Protein AF-A0A5E4JE03-F1 (afdb_monomer)

Mean predicted aligned error: 14.42 Å

Nearest PDB structures (foldseek):
  6mg6-assembly2_D  TM=4.387E-01  e=4.838E+00  Helicobacter pylori G27
  6mg6-assembly2_C  TM=4.096E-01  e=3.735E+00  Helicobacter pylori G27
  6nnw-assembly1_B  TM=4.596E-01  e=3.501E+00  Streptomyces longisporoflavus
  2yh9-assembly1_C-2  TM=3.754E-01  e=3.282E+00  Escherichia coli K-12
  5h8j-assembly2_I  TM=3.292E-01  e=3.985E+00  Medicago truncatula

Sequence (119 aa):
MKIKIPKRIKVDKDKIRTALYIMLFAAISIGALYGILYLIQFLRYKTIYETRNAQCVEFTTYLNEEVLPQSTANVTDCSCHFENVNVGIADPMCLCSCKLYDQNGTLIDDDWNPMFSVR

Structure (mmCIF, N/CA/C/O backbone):
data_AF-A0A5E4JE03-F1
#
_entry.id   AF-A0A5E4JE03-F1
#
loop_
_atom_site.group_PDB
_atom_site.id
_atom_site.type_symbol
_atom_site.label_atom_id
_atom_site.label_alt_id
_atom_site.label_comp_id
_atom_site.label_asym_id
_atom_site.label_entity_id
_atom_site.label_seq_id
_atom_site.pdbx_PDB_ins_code
_atom_site.Cartn_x
_atom_site.Cartn_y
_atom_site.Cartn_z
_atom_site.occupancy
_atom_site.B_iso_or_equiv
_atom_site.auth_seq_id
_atom_site.auth_comp_id
_atom_site.auth_asym_id
_atom_site.auth_atom_id
_atom_site.pdbx_PDB_model_num
ATOM 1 N N . MET A 1 1 ? 23.095 1.619 -74.851 1.00 46.28 1 MET A N 1
ATOM 2 C CA . MET A 1 1 ? 23.514 2.543 -73.771 1.00 46.28 1 MET A CA 1
ATOM 3 C C . MET A 1 1 ? 23.577 1.738 -72.470 1.00 46.28 1 MET A C 1
ATOM 5 O O . MET A 1 1 ? 22.564 1.163 -72.103 1.00 46.28 1 MET A O 1
ATOM 9 N N . LYS A 1 2 ? 24.751 1.551 -71.843 1.00 46.97 2 LYS A N 1
ATOM 10 C CA . LYS A 1 2 ? 24.887 0.717 -70.626 1.00 46.97 2 LYS A CA 1
ATOM 11 C C . LYS A 1 2 ? 24.642 1.576 -69.381 1.00 46.97 2 LYS A C 1
ATOM 13 O O . LYS A 1 2 ? 25.401 2.510 -69.133 1.00 46.97 2 LYS A O 1
ATOM 18 N N . ILE A 1 3 ? 23.601 1.257 -68.614 1.00 56.22 3 ILE A N 1
ATOM 19 C CA . ILE A 1 3 ? 23.285 1.912 -67.338 1.00 56.22 3 ILE A CA 1
ATOM 20 C C . ILE A 1 3 ? 24.367 1.517 -66.322 1.00 56.22 3 ILE A C 1
ATOM 22 O O . ILE A 1 3 ? 24.513 0.344 -65.980 1.00 56.22 3 ILE A O 1
ATOM 26 N N . LYS A 1 4 ? 25.169 2.489 -65.868 1.00 53.19 4 LYS A N 1
ATOM 27 C CA . LYS A 1 4 ? 26.141 2.295 -64.782 1.00 53.19 4 LYS A CA 1
ATOM 28 C C . LYS A 1 4 ? 25.388 2.299 -63.453 1.00 53.19 4 LYS A C 1
ATOM 30 O O . LYS A 1 4 ? 25.011 3.357 -62.963 1.00 53.19 4 LYS A O 1
ATOM 35 N N . ILE A 1 5 ? 25.190 1.121 -62.870 1.00 63.12 5 ILE A N 1
ATOM 36 C CA . ILE A 1 5 ? 24.683 0.984 -61.500 1.00 63.12 5 ILE A CA 1
ATOM 37 C C . ILE A 1 5 ? 25.781 1.493 -60.545 1.00 63.12 5 ILE A C 1
ATOM 39 O O . ILE A 1 5 ? 26.923 1.026 -60.649 1.00 63.12 5 ILE A O 1
ATOM 43 N N . PRO A 1 6 ? 25.502 2.460 -59.650 1.00 60.53 6 PRO A N 1
ATOM 44 C CA . PRO A 1 6 ? 26.518 3.000 -58.758 1.00 60.53 6 PRO A CA 1
ATOM 45 C C . PRO A 1 6 ? 27.052 1.918 -57.809 1.00 60.53 6 PRO A C 1
ATOM 47 O O . PRO A 1 6 ? 26.309 1.144 -57.204 1.00 60.53 6 PRO A O 1
ATOM 50 N N . LYS A 1 7 ? 28.384 1.857 -57.705 1.00 61.06 7 LYS A N 1
ATOM 51 C CA . LYS A 1 7 ? 29.113 0.930 -56.834 1.00 61.06 7 LYS A CA 1
ATOM 52 C C . LYS A 1 7 ? 28.822 1.247 -55.365 1.00 61.06 7 LYS A C 1
ATOM 54 O O . LYS A 1 7 ? 29.058 2.367 -54.933 1.00 61.06 7 LYS A O 1
ATOM 59 N N . ARG A 1 8 ? 28.365 0.209 -54.649 1.00 63.03 8 ARG A N 1
ATOM 60 C CA . ARG A 1 8 ? 28.317 -0.009 -53.187 1.00 63.03 8 ARG A CA 1
ATOM 61 C C . ARG A 1 8 ? 28.451 1.255 -52.327 1.00 63.03 8 ARG A C 1
ATOM 63 O O . ARG A 1 8 ? 29.543 1.800 -52.186 1.00 63.03 8 ARG A O 1
ATOM 70 N N . ILE A 1 9 ? 27.355 1.617 -51.658 1.00 62.06 9 ILE A N 1
ATOM 71 C CA . ILE A 1 9 ? 27.337 2.564 -50.536 1.00 62.06 9 ILE A CA 1
ATOM 72 C C . ILE A 1 9 ? 28.454 2.163 -49.558 1.00 62.06 9 ILE A C 1
ATOM 74 O O . ILE A 1 9 ? 28.436 1.059 -49.007 1.00 62.06 9 ILE A O 1
ATOM 78 N N . LYS A 1 10 ? 29.466 3.025 -49.385 1.00 61.91 10 LYS A N 1
ATOM 79 C CA . LYS A 1 10 ? 30.513 2.837 -48.373 1.00 61.91 10 LYS A CA 1
ATOM 80 C C . LYS A 1 10 ? 29.878 3.088 -47.014 1.00 61.91 10 LYS A C 1
ATOM 82 O O . LYS A 1 10 ? 29.733 4.224 -46.579 1.00 61.91 10 LYS A O 1
ATOM 87 N N . VAL A 1 11 ? 29.457 2.005 -46.381 1.00 64.94 11 VAL A N 1
ATOM 88 C CA . VAL A 1 11 ? 28.964 2.036 -45.014 1.00 64.94 11 VAL A CA 1
ATOM 89 C C . VAL A 1 11 ? 30.159 2.205 -44.080 1.00 64.94 11 VAL A C 1
ATOM 91 O O . VAL A 1 11 ? 31.019 1.326 -43.998 1.00 64.94 11 VAL A O 1
ATOM 94 N N . ASP A 1 12 ? 30.214 3.350 -43.407 1.00 78.69 12 ASP A N 1
ATOM 95 C CA . ASP A 1 12 ? 31.206 3.648 -42.379 1.00 78.69 12 ASP A CA 1
ATOM 96 C C . ASP A 1 12 ? 30.839 2.882 -41.099 1.00 78.69 12 ASP A C 1
ATOM 98 O O . ASP A 1 12 ? 29.951 3.269 -40.332 1.00 78.69 12 ASP A O 1
ATOM 102 N N . LYS A 1 13 ? 31.471 1.717 -40.929 1.00 76.88 13 LYS A N 1
ATOM 103 C CA . LYS A 1 13 ? 31.171 0.774 -39.845 1.00 76.88 13 LYS A CA 1
ATOM 104 C C . LYS A 1 13 ? 31.441 1.371 -38.463 1.00 76.88 13 LYS A C 1
ATOM 106 O O . LYS A 1 13 ? 30.751 0.995 -37.518 1.00 76.88 13 LYS A O 1
ATOM 111 N N . ASP A 1 14 ? 32.378 2.311 -38.356 1.00 83.38 14 ASP A N 1
ATOM 112 C CA . ASP A 1 14 ? 32.736 2.938 -37.084 1.00 83.38 14 ASP A CA 1
ATOM 113 C C . ASP A 1 14 ? 31.654 3.921 -36.638 1.00 83.38 14 ASP A C 1
ATOM 115 O O . ASP A 1 14 ? 31.243 3.905 -35.478 1.00 83.38 14 ASP A O 1
ATOM 119 N N . LYS A 1 15 ? 31.078 4.690 -37.571 1.00 81.81 15 LYS A N 1
ATOM 120 C CA . LYS A 1 15 ? 29.928 5.562 -37.274 1.00 81.81 15 LYS A CA 1
ATOM 121 C C . LYS A 1 15 ? 28.692 4.775 -36.852 1.00 81.81 15 LYS A C 1
ATOM 123 O O . LYS A 1 15 ? 28.013 5.176 -35.910 1.00 81.81 15 LYS A O 1
ATOM 128 N N . ILE A 1 16 ? 28.415 3.646 -37.509 1.00 85.00 16 ILE A N 1
ATOM 129 C CA . ILE A 1 16 ? 27.296 2.772 -37.124 1.00 85.00 16 ILE A CA 1
ATOM 130 C C . ILE A 1 16 ? 27.527 2.175 -35.738 1.00 85.00 16 ILE A C 1
ATOM 132 O O . ILE A 1 16 ? 26.613 2.165 -34.918 1.00 85.00 16 ILE A O 1
ATOM 136 N N . ARG A 1 17 ? 28.745 1.708 -35.451 1.00 88.19 17 ARG A N 1
ATOM 137 C CA . ARG A 1 17 ? 29.093 1.156 -34.141 1.00 88.19 17 ARG A CA 1
ATOM 138 C C . ARG A 1 17 ? 28.930 2.202 -33.032 1.00 88.19 17 ARG A C 1
ATOM 140 O O . ARG A 1 17 ? 28.303 1.906 -32.021 1.00 88.19 17 ARG A O 1
ATOM 147 N N . THR A 1 18 ? 29.412 3.427 -33.236 1.00 89.75 18 THR A N 1
ATOM 148 C CA . THR A 1 18 ? 29.222 4.529 -32.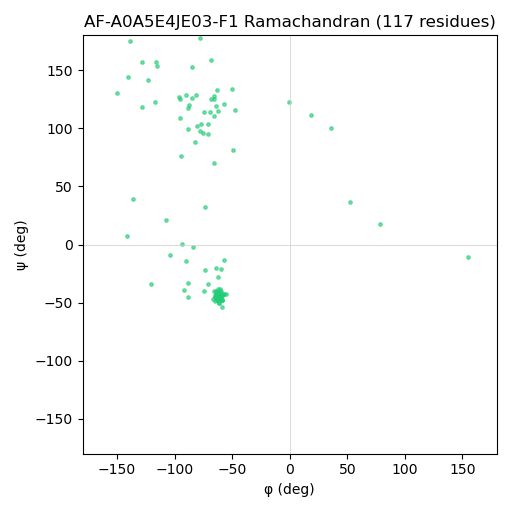279 1.00 89.75 18 THR A CA 1
ATOM 149 C C . THR A 1 18 ? 27.744 4.873 -32.090 1.00 89.75 18 THR A C 1
ATOM 151 O O . THR A 1 18 ? 27.295 5.017 -30.956 1.00 89.75 18 THR A O 1
ATOM 154 N N . ALA A 1 19 ? 26.958 4.933 -33.171 1.00 88.00 19 ALA A N 1
ATOM 155 C CA . ALA A 1 19 ? 25.516 5.166 -33.083 1.00 88.00 19 ALA A CA 1
ATOM 156 C C . ALA A 1 19 ? 24.797 4.063 -32.285 1.00 88.00 19 ALA A C 1
ATOM 158 O O . ALA A 1 19 ? 23.941 4.364 -31.455 1.00 88.00 19 ALA A O 1
ATOM 159 N N . LEU A 1 20 ? 25.176 2.796 -32.481 1.00 90.62 20 LEU A N 1
ATOM 160 C CA . LEU A 1 20 ? 24.643 1.667 -31.713 1.00 90.62 20 LEU A CA 1
ATOM 161 C C . LEU A 1 20 ? 24.982 1.771 -30.222 1.00 90.62 20 LEU A C 1
ATOM 163 O O . LEU A 1 20 ? 24.106 1.537 -29.394 1.00 90.62 20 LEU A O 1
ATOM 167 N N . TYR A 1 21 ? 26.208 2.168 -29.866 1.00 93.19 21 TYR A N 1
ATOM 168 C CA . TYR A 1 21 ? 26.578 2.371 -28.462 1.00 93.19 21 TYR A CA 1
ATOM 169 C C . TYR A 1 21 ? 25.791 3.505 -27.803 1.00 93.19 21 TYR A C 1
ATOM 171 O O . TYR A 1 21 ? 25.348 3.351 -26.666 1.00 93.19 21 TYR A O 1
ATOM 179 N N . ILE A 1 22 ? 25.562 4.612 -28.515 1.00 93.25 22 ILE A N 1
ATOM 180 C CA . ILE A 1 22 ? 24.757 5.732 -28.006 1.00 93.25 22 ILE A CA 1
ATOM 181 C C . ILE A 1 22 ? 23.306 5.292 -27.783 1.00 93.25 22 ILE A C 1
ATOM 183 O O . ILE A 1 22 ? 22.738 5.568 -26.727 1.00 93.25 22 ILE A O 1
ATOM 187 N N . MET A 1 23 ? 22.714 4.568 -28.739 1.00 91.50 23 MET A N 1
ATOM 188 C CA . MET A 1 23 ? 21.350 4.045 -28.599 1.00 91.50 23 MET A CA 1
ATOM 189 C C . MET A 1 23 ? 21.231 3.055 -27.437 1.00 91.50 23 MET A C 1
ATOM 191 O O . MET A 1 23 ? 20.268 3.120 -26.675 1.00 91.50 23 MET A O 1
ATOM 195 N N . LEU A 1 24 ? 22.220 2.173 -27.264 1.00 93.12 24 LEU A N 1
ATOM 196 C CA . LEU A 1 24 ? 22.248 1.220 -26.156 1.00 93.12 24 LEU A CA 1
ATOM 197 C C . LEU A 1 24 ? 22.347 1.933 -24.803 1.00 93.12 24 LEU A C 1
ATOM 199 O O . LEU A 1 24 ? 21.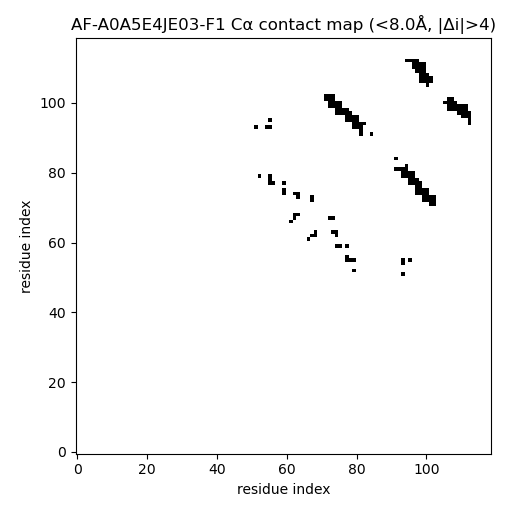593 1.613 -23.888 1.00 93.12 24 LEU A O 1
ATOM 203 N N . PHE A 1 25 ? 23.238 2.919 -24.686 1.00 94.56 25 PHE A N 1
ATOM 204 C CA . PHE A 1 25 ? 23.371 3.721 -23.474 1.00 94.56 25 PHE A CA 1
ATOM 205 C C . PHE A 1 25 ? 22.058 4.435 -23.136 1.00 94.56 25 PHE A C 1
ATOM 207 O O . PHE A 1 25 ? 21.572 4.314 -22.015 1.00 94.56 25 PHE A O 1
ATOM 214 N N . ALA A 1 26 ? 21.435 5.094 -24.119 1.00 93.19 26 ALA A N 1
ATOM 215 C CA . ALA A 1 26 ? 20.158 5.775 -23.928 1.00 93.19 26 ALA A CA 1
ATOM 216 C C . ALA A 1 26 ? 19.053 4.813 -23.462 1.00 93.19 26 ALA A C 1
ATOM 218 O O . ALA A 1 26 ? 18.328 5.127 -22.519 1.00 93.19 26 ALA A O 1
ATOM 219 N N . ALA A 1 27 ? 18.950 3.623 -24.063 1.00 91.94 27 ALA A N 1
ATOM 220 C CA . ALA A 1 27 ? 17.969 2.617 -23.662 1.00 91.94 27 ALA A CA 1
ATOM 221 C C . ALA A 1 27 ? 18.174 2.148 -22.211 1.00 91.94 27 ALA A C 1
ATOM 223 O O . ALA A 1 27 ? 17.206 2.050 -21.456 1.00 91.94 27 ALA A O 1
ATOM 224 N N . ILE A 1 28 ? 19.426 1.919 -21.796 1.00 93.81 28 ILE A N 1
ATOM 225 C CA . ILE A 1 28 ? 19.761 1.542 -20.414 1.00 93.81 28 ILE A CA 1
ATOM 226 C C . ILE A 1 28 ? 19.422 2.680 -19.446 1.00 93.81 28 ILE A C 1
ATOM 228 O O . ILE A 1 28 ? 18.798 2.433 -18.416 1.00 93.81 28 ILE A O 1
ATOM 232 N N . SER A 1 29 ? 19.779 3.926 -19.774 1.00 94.38 29 SER A N 1
ATOM 233 C CA . SER A 1 29 ? 19.468 5.089 -18.935 1.00 94.38 29 SER A CA 1
ATOM 234 C C . SER A 1 29 ? 17.962 5.290 -18.764 1.00 94.38 29 SER A C 1
ATOM 236 O O . SER A 1 29 ? 17.502 5.536 -17.652 1.00 94.38 29 SER A O 1
ATOM 238 N N . ILE A 1 30 ? 17.186 5.136 -19.841 1.00 93.75 30 ILE A N 1
ATOM 239 C CA . ILE A 1 30 ? 15.722 5.212 -19.796 1.00 93.75 30 ILE A CA 1
ATOM 240 C C . ILE A 1 30 ? 15.162 4.088 -18.918 1.00 93.75 30 ILE A C 1
ATOM 242 O O . ILE A 1 30 ? 14.361 4.355 -18.025 1.00 93.75 30 ILE A O 1
ATOM 246 N N . GLY A 1 31 ? 15.615 2.846 -19.120 1.00 91.81 31 GLY A N 1
ATOM 247 C CA . GLY A 1 31 ? 15.193 1.704 -18.307 1.00 91.81 31 GLY A CA 1
ATOM 248 C C . GLY A 1 31 ? 15.488 1.897 -16.818 1.00 91.81 31 GLY A C 1
ATOM 249 O O . GLY A 1 31 ? 14.623 1.650 -15.980 1.00 91.81 31 GLY A O 1
ATOM 250 N N . ALA A 1 32 ? 16.672 2.416 -16.486 1.00 93.19 32 ALA A N 1
ATOM 251 C CA . ALA A 1 32 ? 17.046 2.737 -15.113 1.00 93.19 32 ALA A CA 1
ATOM 252 C C . ALA A 1 32 ? 16.140 3.823 -14.509 1.00 93.19 32 ALA A C 1
ATOM 254 O O . ALA A 1 32 ? 15.683 3.675 -13.376 1.00 93.19 32 ALA A O 1
ATOM 255 N N . LEU A 1 33 ? 15.825 4.879 -15.267 1.00 93.69 33 LEU A N 1
ATOM 256 C CA . LEU A 1 33 ? 14.939 5.953 -14.811 1.00 93.69 33 LEU A CA 1
ATOM 257 C C . LEU A 1 33 ? 13.527 5.428 -14.503 1.00 93.69 33 LEU A C 1
ATOM 259 O O . LEU A 1 33 ? 12.982 5.717 -13.438 1.00 93.69 33 LEU A O 1
ATOM 263 N N . TYR A 1 34 ? 12.958 4.610 -15.394 1.00 91.00 34 TYR A N 1
ATOM 264 C CA . TYR A 1 34 ? 11.659 3.968 -15.164 1.00 91.00 34 TYR A CA 1
ATOM 265 C C . TYR A 1 34 ? 11.684 3.035 -13.949 1.00 91.00 34 TYR A C 1
ATOM 267 O O . TYR A 1 34 ? 10.748 3.055 -13.150 1.00 91.00 34 TYR A O 1
ATOM 275 N N . GLY A 1 35 ? 12.764 2.268 -13.770 1.00 89.19 35 GLY A N 1
ATOM 276 C CA . GLY A 1 35 ? 12.947 1.413 -12.596 1.00 89.19 35 GLY A CA 1
ATOM 277 C C . GLY A 1 35 ? 12.946 2.203 -11.284 1.00 89.19 35 GLY A C 1
ATOM 278 O O . GLY A 1 35 ? 12.273 1.813 -10.331 1.00 89.19 35 GLY A O 1
ATOM 279 N N . ILE A 1 36 ? 13.630 3.350 -11.248 1.00 90.94 36 ILE A N 1
ATOM 280 C CA . ILE A 1 36 ? 13.657 4.239 -10.076 1.00 90.94 36 ILE A CA 1
ATOM 281 C C . ILE A 1 36 ? 12.266 4.821 -9.797 1.00 90.94 36 ILE A C 1
ATOM 283 O O . ILE A 1 36 ? 11.821 4.812 -8.650 1.00 90.94 36 ILE A O 1
ATOM 287 N N . LEU A 1 37 ? 11.556 5.296 -10.825 1.00 82.62 37 LEU A N 1
ATOM 288 C CA . LEU A 1 37 ? 10.201 5.833 -10.664 1.00 82.62 37 LEU A CA 1
ATOM 289 C C . LEU A 1 37 ? 9.236 4.779 -10.111 1.00 82.62 37 LEU A C 1
ATOM 291 O O . LEU A 1 37 ? 8.482 5.071 -9.182 1.00 82.62 37 LEU A O 1
ATOM 295 N N . TYR A 1 38 ? 9.294 3.554 -10.637 1.00 79.44 38 TYR A N 1
ATOM 296 C CA . TYR A 1 38 ? 8.492 2.439 -10.140 1.00 79.44 38 TYR A CA 1
ATOM 297 C C . TYR A 1 38 ? 8.821 2.115 -8.678 1.00 79.44 38 TYR A C 1
ATOM 299 O O . TYR A 1 38 ? 7.915 1.982 -7.859 1.00 79.44 38 TYR A O 1
ATOM 307 N N . LEU A 1 39 ? 10.110 2.061 -8.323 1.00 82.44 39 LEU A N 1
ATOM 308 C CA . LEU A 1 39 ? 10.544 1.808 -6.949 1.00 82.44 39 LEU A CA 1
ATOM 309 C C . LEU A 1 39 ? 10.044 2.886 -5.979 1.00 82.44 39 LEU A C 1
ATOM 311 O O . LEU A 1 39 ? 9.549 2.555 -4.905 1.00 82.44 39 LEU A O 1
ATOM 315 N N . ILE A 1 40 ? 10.129 4.166 -6.350 1.00 79.31 40 ILE A N 1
ATOM 316 C CA . ILE A 1 40 ? 9.630 5.272 -5.519 1.00 79.31 40 ILE A CA 1
ATOM 317 C C . ILE A 1 40 ? 8.117 5.150 -5.309 1.00 79.31 40 ILE A C 1
ATOM 319 O O . ILE A 1 40 ? 7.645 5.320 -4.184 1.00 79.31 40 ILE A O 1
ATOM 323 N N . GLN A 1 41 ? 7.352 4.846 -6.362 1.00 73.44 41 GLN A N 1
ATOM 324 C CA . GLN A 1 41 ? 5.906 4.651 -6.236 1.00 73.44 41 GLN A CA 1
ATOM 325 C C . GLN A 1 41 ? 5.567 3.445 -5.359 1.00 73.44 41 GLN A C 1
ATOM 327 O O . GLN A 1 41 ? 4.705 3.550 -4.490 1.00 73.44 41 GLN A O 1
ATOM 332 N N . PHE A 1 42 ? 6.284 2.334 -5.527 1.00 74.25 42 PHE A N 1
ATOM 333 C CA . PHE A 1 42 ? 6.114 1.145 -4.701 1.00 74.25 42 PHE A CA 1
ATOM 334 C C . PHE A 1 42 ? 6.424 1.418 -3.223 1.00 74.25 42 PHE A C 1
ATOM 336 O O . PHE A 1 42 ? 5.637 1.045 -2.358 1.00 74.25 42 PHE A O 1
ATOM 343 N N . LEU A 1 43 ? 7.532 2.102 -2.919 1.00 73.44 43 LEU A N 1
ATOM 344 C CA . LEU A 1 43 ? 7.888 2.461 -1.544 1.00 73.44 43 LEU A CA 1
ATOM 345 C C . LEU A 1 43 ? 6.841 3.385 -0.920 1.00 73.44 43 LEU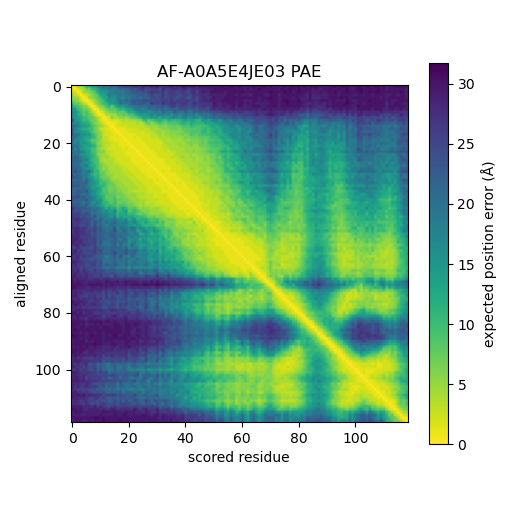 A C 1
ATOM 347 O O . LEU A 1 43 ? 6.424 3.143 0.207 1.00 73.44 43 LEU A O 1
ATOM 351 N N . ARG A 1 44 ? 6.358 4.390 -1.663 1.00 72.44 44 ARG A N 1
ATOM 352 C CA . ARG A 1 44 ? 5.254 5.246 -1.204 1.00 72.44 44 ARG A CA 1
ATOM 353 C C . ARG A 1 44 ? 4.002 4.433 -0.906 1.00 72.44 44 ARG A C 1
ATOM 355 O O . ARG A 1 44 ? 3.425 4.606 0.160 1.00 72.44 44 ARG A O 1
ATOM 362 N N . TYR A 1 45 ? 3.605 3.542 -1.814 1.00 70.31 45 TYR A N 1
ATOM 363 C CA . TYR A 1 45 ? 2.450 2.671 -1.611 1.00 70.31 45 TYR A CA 1
ATOM 364 C C . TYR A 1 45 ? 2.619 1.802 -0.363 1.00 70.31 45 TYR A C 1
ATOM 366 O O . TYR A 1 45 ? 1.722 1.761 0.472 1.00 70.31 45 TYR A O 1
ATOM 374 N N . LYS A 1 46 ? 3.782 1.161 -0.202 1.00 73.94 46 LYS A N 1
ATOM 375 C CA . LYS A 1 46 ? 4.077 0.303 0.946 1.00 73.94 46 LYS A CA 1
ATOM 376 C C . LYS A 1 46 ? 4.025 1.077 2.263 1.00 73.94 46 LYS A C 1
ATOM 378 O O . LYS A 1 46 ? 3.333 0.644 3.175 1.00 73.94 46 LYS A O 1
ATOM 383 N N . THR A 1 47 ? 4.706 2.220 2.355 1.00 73.06 47 THR A N 1
ATOM 384 C CA . THR A 1 47 ? 4.699 3.041 3.573 1.00 73.06 47 THR A CA 1
ATOM 385 C C . THR A 1 47 ? 3.297 3.539 3.896 1.00 73.06 47 THR A C 1
ATOM 387 O O . THR A 1 47 ? 2.879 3.442 5.043 1.00 73.06 47 THR A O 1
ATOM 390 N N . ILE A 1 48 ? 2.544 4.008 2.893 1.00 68.75 48 ILE A N 1
ATOM 391 C CA . ILE A 1 48 ? 1.147 4.402 3.094 1.00 68.75 48 ILE A CA 1
ATOM 392 C C . ILE A 1 48 ? 0.361 3.201 3.621 1.00 68.75 48 ILE A C 1
ATOM 394 O O . ILE A 1 48 ? -0.230 3.309 4.682 1.00 68.75 48 ILE A O 1
ATOM 398 N N . TYR A 1 49 ? 0.401 2.048 2.956 1.00 66.94 49 TYR A N 1
ATOM 399 C CA . TYR A 1 49 ? -0.339 0.855 3.372 1.00 66.94 49 TYR A CA 1
ATOM 400 C C . TYR A 1 49 ? 0.004 0.395 4.800 1.00 66.94 49 TYR A C 1
ATOM 402 O O . TYR A 1 49 ? -0.892 0.080 5.578 1.00 66.94 49 TYR A O 1
ATOM 410 N N . GLU A 1 50 ? 1.283 0.395 5.181 1.00 71.88 50 GLU A N 1
ATOM 411 C CA . GLU A 1 50 ? 1.717 0.014 6.532 1.00 71.88 50 GLU A CA 1
ATOM 412 C C . GLU A 1 50 ? 1.234 1.007 7.596 1.00 71.88 50 GLU A C 1
ATOM 414 O O . GLU A 1 50 ? 0.656 0.591 8.601 1.00 71.88 50 GLU A O 1
ATOM 419 N N . THR A 1 51 ? 1.398 2.316 7.366 1.00 68.81 51 THR A N 1
ATOM 420 C CA . THR A 1 51 ? 0.880 3.352 8.277 1.00 68.81 51 THR A CA 1
ATOM 421 C C . THR A 1 51 ? -0.640 3.261 8.413 1.00 68.81 51 THR A C 1
ATOM 423 O O . THR A 1 51 ? -1.176 3.401 9.506 1.00 68.81 51 THR A O 1
ATOM 426 N N . ARG A 1 52 ? -1.338 2.967 7.316 1.00 68.12 52 ARG A N 1
ATOM 427 C CA . ARG A 1 52 ? -2.796 2.806 7.276 1.00 68.12 52 ARG A CA 1
ATOM 428 C C . ARG A 1 52 ? -3.261 1.624 8.099 1.00 68.12 52 ARG A C 1
ATOM 430 O O . ARG A 1 52 ? -4.167 1.765 8.908 1.00 68.12 52 ARG A O 1
ATOM 437 N N . ASN A 1 53 ? -2.622 0.475 7.915 1.00 71.94 53 ASN A N 1
ATOM 438 C CA . ASN A 1 53 ? -2.951 -0.725 8.665 1.00 71.94 53 ASN A CA 1
ATOM 439 C C . ASN A 1 53 ? -2.715 -0.523 10.170 1.00 71.94 53 ASN A C 1
ATOM 441 O O . ASN A 1 53 ? -3.524 -0.962 10.980 1.00 71.94 53 ASN A O 1
ATOM 445 N N . ALA A 1 54 ? -1.651 0.195 10.547 1.00 73.50 54 ALA A N 1
ATOM 446 C CA . ALA A 1 54 ? -1.417 0.565 11.940 1.00 73.50 54 ALA A CA 1
ATOM 447 C C . ALA A 1 54 ? -2.553 1.441 12.507 1.00 73.50 54 ALA A C 1
ATOM 449 O O . ALA A 1 54 ? -3.064 1.131 13.579 1.00 73.50 54 ALA A O 1
ATOM 450 N N . GLN A 1 55 ? -3.009 2.457 11.760 1.00 71.00 55 GLN A N 1
ATOM 451 C CA . GLN A 1 55 ? -4.150 3.300 12.155 1.00 71.00 55 GLN A CA 1
ATOM 452 C C . GLN A 1 55 ? -5.444 2.492 12.334 1.00 71.00 55 GLN A C 1
ATOM 454 O O . GLN A 1 55 ? -6.201 2.737 13.267 1.00 71.00 55 GLN A O 1
ATOM 459 N N . CYS A 1 56 ? -5.698 1.511 11.465 1.00 72.56 56 CYS A N 1
ATOM 460 C CA . CYS A 1 56 ? -6.859 0.624 11.568 1.00 72.56 56 CYS A CA 1
ATOM 461 C C . CYS A 1 56 ? -6.846 -0.218 12.843 1.00 72.56 56 CYS A C 1
ATOM 463 O O . CYS A 1 56 ? -7.866 -0.345 13.519 1.00 72.56 56 CYS A O 1
ATOM 465 N N . VAL A 1 57 ? -5.687 -0.797 13.168 1.00 78.31 57 VAL A N 1
ATOM 466 C CA . VAL A 1 57 ? -5.507 -1.593 14.386 1.00 78.31 57 VAL A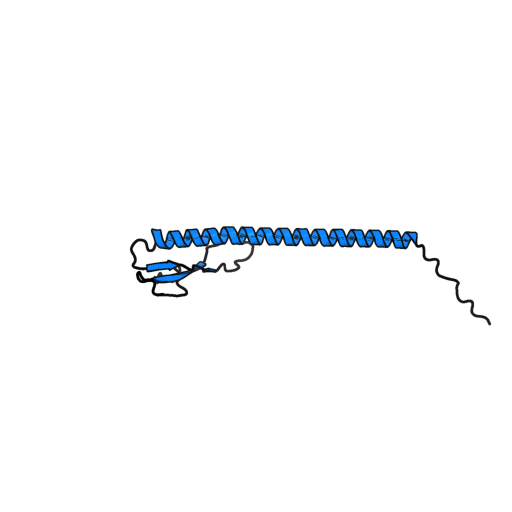 CA 1
ATOM 467 C C . VAL A 1 57 ? -5.710 -0.713 15.615 1.00 78.31 57 VAL A C 1
ATOM 469 O O . VAL A 1 57 ? -6.490 -1.076 16.487 1.00 78.31 57 VAL A O 1
ATOM 472 N N . GLU A 1 58 ? -5.082 0.464 15.652 1.00 77.94 58 GLU A N 1
ATOM 473 C CA . GLU A 1 58 ? -5.226 1.420 16.754 1.00 77.94 58 GLU A CA 1
ATOM 474 C C . GLU A 1 58 ? -6.686 1.854 16.948 1.00 77.94 58 GLU A C 1
ATOM 476 O O . GLU A 1 58 ? -7.194 1.840 18.067 1.00 77.94 58 GLU A O 1
ATOM 481 N N . PHE A 1 59 ? -7.400 2.145 15.858 1.00 75.94 59 PHE A N 1
ATOM 482 C CA . PHE A 1 59 ? -8.819 2.490 15.913 1.00 75.94 59 PHE A CA 1
ATOM 483 C C . PHE A 1 59 ? -9.698 1.325 16.391 1.00 75.94 59 PHE A C 1
ATOM 485 O O . PHE A 1 59 ? -10.614 1.528 17.182 1.00 75.94 59 PHE A O 1
ATOM 492 N N . THR A 1 60 ? -9.411 0.098 15.953 1.00 74.94 60 THR A N 1
ATOM 493 C CA . THR A 1 60 ? -10.134 -1.106 16.402 1.00 74.94 60 THR A CA 1
ATOM 494 C C . THR A 1 60 ? -9.944 -1.334 17.900 1.00 74.94 60 THR A C 1
ATOM 496 O O . THR A 1 60 ? -10.894 -1.670 18.608 1.00 74.94 60 THR A O 1
ATOM 499 N N . THR A 1 61 ? -8.723 -1.126 18.396 1.00 79.38 61 THR A N 1
ATOM 500 C CA . THR A 1 61 ? -8.416 -1.176 19.828 1.00 79.38 61 THR A CA 1
ATOM 501 C C . THR A 1 61 ? -9.205 -0.108 20.578 1.00 79.38 61 THR 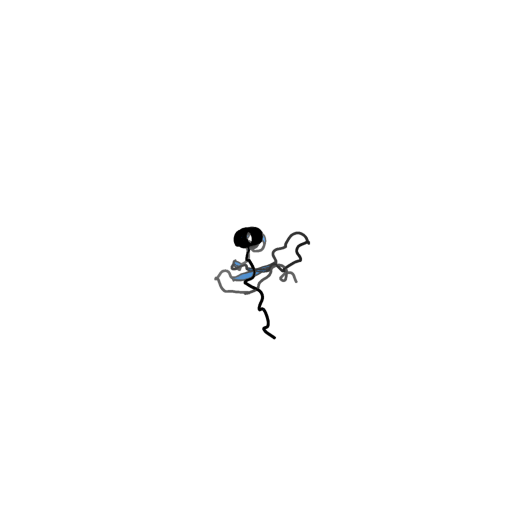A C 1
ATOM 503 O O . THR A 1 61 ? -9.940 -0.447 21.499 1.00 79.38 61 THR A O 1
ATOM 506 N N . TYR A 1 62 ? -9.164 1.148 20.119 1.00 77.69 62 TYR A N 1
ATOM 507 C CA . TYR A 1 62 ? -9.954 2.241 20.693 1.00 77.69 62 TYR A CA 1
ATOM 508 C C . TYR A 1 62 ? -11.460 1.928 20.730 1.00 77.69 62 TYR A C 1
ATOM 510 O O . TYR A 1 62 ? -12.117 2.171 21.738 1.00 77.69 62 TYR A O 1
ATOM 518 N N . LEU A 1 63 ? -12.028 1.346 19.669 1.00 75.75 63 LEU A N 1
ATOM 519 C CA . LEU A 1 63 ? -13.442 0.963 19.653 1.00 75.75 63 LEU A CA 1
ATOM 520 C C . LEU A 1 63 ? -13.776 -0.063 20.739 1.00 75.75 63 LEU A C 1
ATOM 522 O O . LEU A 1 63 ? -14.773 0.104 21.437 1.00 75.75 63 LEU A O 1
ATOM 526 N N . ASN A 1 64 ? -12.954 -1.102 20.893 1.00 75.94 64 ASN A N 1
ATOM 527 C CA . ASN A 1 64 ? -13.175 -2.136 21.904 1.00 75.94 64 ASN A CA 1
ATOM 528 C C . ASN A 1 64 ? -12.917 -1.625 23.336 1.00 75.94 64 ASN A C 1
ATOM 530 O O . ASN A 1 64 ? -13.599 -2.055 24.263 1.00 75.94 64 ASN A O 1
ATOM 534 N N . GLU A 1 65 ? -11.959 -0.713 23.521 1.00 80.62 65 GLU A N 1
ATOM 535 C CA . GLU A 1 65 ? -11.543 -0.213 24.838 1.00 80.62 65 GLU A CA 1
ATOM 536 C C . GLU A 1 65 ? -12.345 0.998 25.332 1.00 80.62 65 GLU A C 1
ATOM 538 O O . GLU A 1 65 ? -12.560 1.116 26.531 1.00 80.62 65 GLU A O 1
ATOM 543 N N . GLU A 1 66 ? -12.800 1.894 24.453 1.00 74.19 66 GLU A N 1
ATOM 544 C CA . GLU A 1 66 ? -13.368 3.199 24.846 1.00 74.19 66 GLU A CA 1
ATOM 545 C C . GLU A 1 66 ? -14.821 3.401 24.384 1.00 74.19 66 GLU A C 1
ATOM 547 O O . GLU A 1 66 ? -15.622 3.992 25.109 1.00 74.19 66 GLU A O 1
ATOM 552 N N . VAL A 1 67 ? -15.213 2.866 23.217 1.00 73.00 67 VAL A N 1
ATOM 553 C CA . VAL A 1 67 ? -16.594 2.996 22.690 1.00 73.00 67 VAL A CA 1
ATOM 554 C C . VAL A 1 67 ? -17.497 1.841 23.119 1.00 73.00 67 VAL A C 1
ATOM 556 O O . VAL A 1 67 ? -18.654 2.048 23.485 1.00 73.00 67 VAL A O 1
ATOM 559 N N . LEU A 1 68 ? -16.954 0.626 23.137 1.00 72.69 68 LEU A N 1
ATOM 560 C CA . LEU A 1 68 ? -17.634 -0.586 23.577 1.00 72.69 68 LEU A CA 1
ATOM 561 C C . LEU A 1 68 ? -17.171 -1.162 24.938 1.00 72.69 68 LEU A C 1
ATOM 563 O O . LEU A 1 68 ? -17.494 -2.330 25.167 1.00 72.69 68 LEU A O 1
ATOM 567 N N . PRO A 1 69 ? -16.523 -0.422 25.880 1.00 58.47 69 PRO A N 1
ATOM 568 C CA . PRO A 1 69 ? -15.804 -0.993 27.030 1.00 58.47 69 PRO A CA 1
ATOM 569 C C . PRO A 1 69 ? -16.623 -1.882 27.958 1.00 58.47 69 PRO A C 1
ATOM 571 O O . PRO A 1 69 ? -16.074 -2.540 28.836 1.00 58.47 69 PRO A O 1
ATOM 574 N N . GLN A 1 70 ? -17.947 -1.859 27.837 1.00 55.97 70 GLN A N 1
ATOM 575 C CA . GLN A 1 70 ? -18.867 -2.587 28.706 1.00 55.97 70 GLN A CA 1
ATOM 576 C C . GLN A 1 70 ? -20.056 -3.181 27.941 1.00 55.97 70 GLN A C 1
ATOM 578 O O . GLN A 1 70 ? -20.997 -3.684 28.555 1.00 55.97 70 GLN A O 1
ATOM 583 N N . SER A 1 71 ? -20.040 -3.108 26.607 1.00 59.03 71 SER A N 1
ATOM 584 C CA . SER A 1 71 ? -21.120 -3.641 25.781 1.00 59.03 71 SER A CA 1
ATOM 585 C C . SER A 1 71 ? -20.906 -5.130 25.536 1.00 59.03 71 SER A C 1
ATOM 587 O O . SER A 1 71 ? -19.783 -5.632 25.540 1.00 59.03 71 SER A O 1
ATOM 589 N N . THR A 1 72 ? -21.989 -5.864 25.310 1.00 62.53 72 THR A N 1
ATOM 590 C CA . THR A 1 72 ? -21.935 -7.288 24.990 1.00 62.53 72 THR A CA 1
ATOM 591 C C . THR A 1 72 ? -21.440 -7.560 23.569 1.00 62.53 72 THR A C 1
ATOM 593 O O . THR A 1 72 ? -21.914 -8.507 22.949 1.00 62.53 72 THR A O 1
ATOM 596 N N . ALA A 1 73 ? -20.554 -6.728 23.029 1.00 66.50 73 ALA A N 1
ATOM 597 C CA . ALA A 1 73 ? -20.129 -6.798 21.649 1.00 66.50 73 ALA A CA 1
ATOM 598 C C . ALA A 1 73 ? -18.630 -6.533 21.498 1.00 66.50 73 ALA A C 1
ATOM 600 O O . ALA A 1 73 ? -18.063 -5.712 22.219 1.00 66.50 73 ALA A O 1
ATOM 601 N N . ASN A 1 74 ? -18.001 -7.239 20.559 1.00 76.81 74 ASN A N 1
ATOM 602 C CA . ASN A 1 74 ? -16.637 -6.970 20.117 1.00 76.81 74 ASN A CA 1
ATOM 603 C C . ASN A 1 74 ? -16.643 -6.556 18.648 1.00 76.81 74 ASN A C 1
ATOM 605 O O . ASN A 1 74 ? -17.559 -6.888 17.891 1.00 76.81 74 ASN A O 1
ATOM 609 N N . VAL A 1 75 ? -15.600 -5.842 18.252 1.00 76.50 75 VAL A N 1
ATOM 610 C CA . VAL A 1 75 ? -15.397 -5.447 16.865 1.00 76.50 75 VAL A CA 1
ATOM 611 C C . VAL A 1 75 ? -14.111 -6.084 16.367 1.00 76.50 75 VAL A C 1
ATOM 613 O O . VAL A 1 75 ? -13.043 -5.886 16.954 1.00 76.50 75 VAL A O 1
ATOM 616 N N . THR A 1 76 ? -14.218 -6.863 15.292 1.00 74.88 76 THR A N 1
ATOM 617 C CA . THR A 1 76 ? -13.083 -7.532 14.641 1.00 74.88 76 THR A CA 1
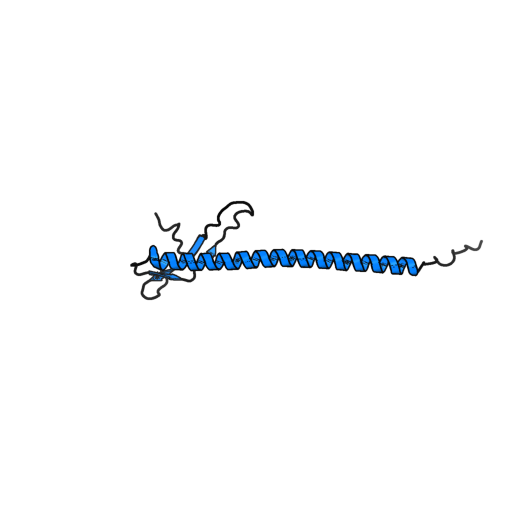ATOM 618 C C . THR A 1 76 ? -13.209 -7.458 13.116 1.00 74.88 76 THR A C 1
ATOM 620 O O . THR A 1 76 ? -14.182 -6.918 12.590 1.00 74.88 76 THR A O 1
ATOM 623 N N . ASP A 1 77 ? -12.195 -7.939 12.389 1.00 72.50 77 ASP A N 1
ATOM 624 C CA . ASP A 1 77 ? -12.144 -7.901 10.918 1.00 72.50 77 ASP A CA 1
ATOM 625 C C . ASP A 1 77 ? -12.381 -6.501 10.312 1.00 72.50 77 ASP A C 1
ATOM 627 O O . ASP A 1 77 ? -12.998 -6.367 9.254 1.00 72.50 77 ASP A O 1
ATOM 631 N N . CYS A 1 78 ? -11.891 -5.445 10.970 1.00 73.25 78 CYS A N 1
ATOM 632 C CA . CYS A 1 78 ? -12.013 -4.083 10.461 1.00 73.25 78 CYS A CA 1
ATOM 633 C C . CYS A 1 78 ? -11.285 -3.919 9.122 1.00 73.25 78 CYS A C 1
ATOM 635 O O . CYS A 1 78 ? -10.059 -4.005 9.038 1.00 73.25 78 CYS A O 1
ATOM 637 N N . SER A 1 79 ? -12.060 -3.643 8.077 1.00 70.25 79 SER A N 1
ATOM 638 C CA . SER A 1 79 ? -11.583 -3.232 6.766 1.00 70.25 79 SER A CA 1
ATOM 639 C C . SER A 1 79 ? -11.623 -1.718 6.674 1.00 70.25 79 SER A C 1
ATOM 641 O O . SER A 1 79 ? -12.631 -1.072 6.934 1.00 70.25 79 SER A O 1
ATOM 643 N N . CYS A 1 80 ? -10.500 -1.129 6.305 1.00 67.69 80 CYS A N 1
ATOM 644 C CA . CYS A 1 80 ? -10.404 0.313 6.204 1.00 67.69 80 CYS A CA 1
ATOM 645 C C . CYS A 1 80 ? -10.663 0.745 4.775 1.00 67.69 80 CYS A C 1
ATOM 647 O O . CYS A 1 80 ? -9.840 0.529 3.881 1.00 67.69 80 CYS A O 1
ATOM 649 N N . HIS A 1 81 ? -11.817 1.365 4.567 1.00 63.97 81 HIS A N 1
ATOM 650 C CA . HIS A 1 81 ? -12.138 2.038 3.330 1.00 63.97 81 HIS A CA 1
ATOM 651 C C . HIS A 1 81 ? -11.467 3.402 3.344 1.00 63.97 81 HIS A C 1
ATOM 653 O O . HIS A 1 81 ? -11.904 4.360 3.974 1.00 63.97 81 HIS A O 1
ATOM 659 N N . PHE A 1 82 ? -10.362 3.496 2.622 1.00 55.59 82 PHE A N 1
ATOM 660 C CA . PHE A 1 82 ? -9.831 4.790 2.245 1.00 55.59 82 PHE A CA 1
ATOM 661 C C . PHE A 1 82 ? -10.522 5.142 0.937 1.00 55.59 82 PHE A C 1
ATOM 663 O O . PHE A 1 82 ? -10.141 4.636 -0.121 1.00 55.59 82 PHE A O 1
ATOM 670 N N . GLU A 1 83 ? -11.570 5.972 0.994 1.00 46.12 83 GLU A N 1
ATOM 671 C CA . GLU A 1 83 ? -11.952 6.694 -0.215 1.00 46.12 83 GLU A CA 1
ATOM 672 C C . GLU A 1 83 ? -10.675 7.342 -0.755 1.00 46.1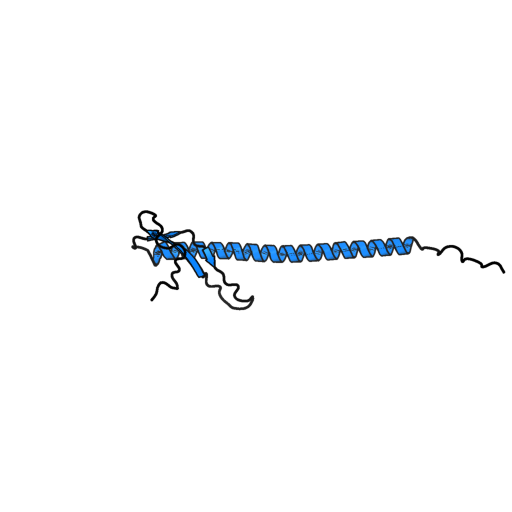2 83 GLU A C 1
ATOM 674 O O . GLU A 1 83 ? -9.867 7.882 0.007 1.00 46.12 83 GLU A O 1
ATOM 679 N N . ASN A 1 84 ? -10.448 7.224 -2.063 1.00 41.03 84 ASN A N 1
ATOM 680 C CA . ASN A 1 84 ? -9.380 7.936 -2.756 1.00 41.03 84 ASN A CA 1
ATOM 681 C C . ASN A 1 84 ? -9.700 9.437 -2.700 1.00 41.03 84 ASN A C 1
ATOM 683 O O . ASN A 1 84 ? -10.073 10.048 -3.701 1.00 41.03 84 ASN A O 1
ATOM 687 N N . VAL A 1 85 ? -9.598 10.042 -1.519 1.00 41.31 85 VAL A N 1
ATOM 688 C CA . VAL A 1 85 ? -9.679 11.480 -1.367 1.00 41.31 85 VAL A CA 1
ATOM 689 C C . VAL A 1 85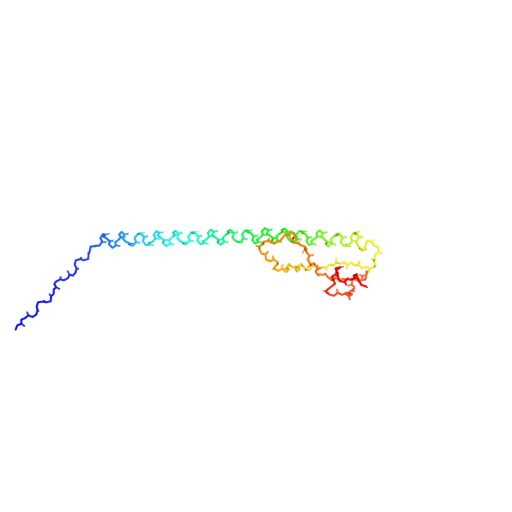 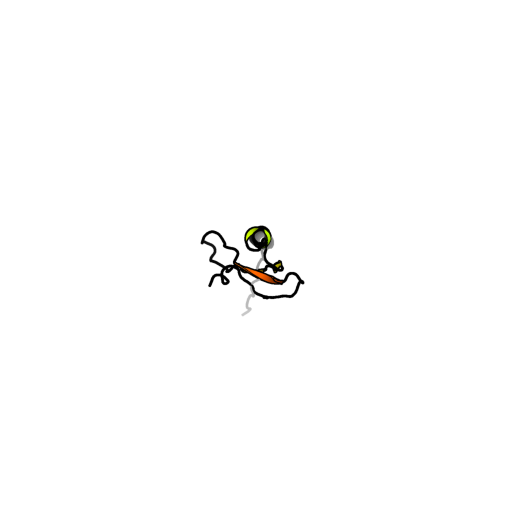? -8.389 11.990 -1.977 1.00 41.31 85 VAL A C 1
ATOM 691 O O . VAL A 1 85 ? -7.301 11.776 -1.447 1.00 41.31 85 VAL A O 1
ATOM 694 N N . ASN A 1 86 ? -8.548 12.523 -3.187 1.00 38.78 86 ASN A N 1
ATOM 695 C CA . ASN A 1 86 ? -7.617 13.324 -3.961 1.00 38.78 86 ASN A CA 1
ATOM 696 C C . ASN A 1 86 ? -6.281 13.595 -3.267 1.00 38.78 86 ASN A C 1
ATOM 698 O O . ASN A 1 86 ? -6.233 14.217 -2.207 1.00 38.78 86 ASN A O 1
ATOM 702 N N . VAL A 1 87 ? -5.205 13.197 -3.945 1.00 39.81 87 VAL A N 1
ATOM 703 C CA . VAL A 1 87 ? -3.800 13.510 -3.658 1.00 39.81 87 VAL A CA 1
ATOM 704 C C . VAL A 1 87 ? -3.635 15.026 -3.435 1.00 39.81 87 VAL A C 1
ATOM 706 O O . VAL A 1 87 ? -3.311 15.757 -4.365 1.00 39.81 87 VAL A O 1
ATOM 709 N N . GLY A 1 88 ? -3.933 15.536 -2.237 1.00 34.94 88 GLY A N 1
ATOM 710 C CA . GLY A 1 88 ? -3.943 16.980 -1.984 1.00 34.94 88 GLY A CA 1
ATOM 711 C C . GLY A 1 88 ? -4.811 17.513 -0.840 1.00 34.94 88 GLY A C 1
ATOM 712 O O . GLY A 1 88 ? -4.638 18.684 -0.516 1.00 34.94 88 GLY A O 1
ATOM 713 N N . ILE A 1 89 ? -5.704 16.733 -0.213 1.00 37.72 89 ILE A N 1
ATOM 714 C CA . ILE A 1 89 ? -6.502 17.218 0.935 1.00 37.72 89 ILE A CA 1
ATOM 715 C C . ILE A 1 89 ? -6.298 16.340 2.180 1.00 37.72 89 ILE A C 1
ATOM 717 O O . ILE A 1 89 ? -6.084 15.134 2.091 1.00 37.72 89 ILE A O 1
ATOM 721 N N . ALA A 1 90 ? -6.257 17.047 3.309 1.00 44.00 90 ALA A N 1
ATOM 722 C CA . ALA A 1 90 ? -5.677 16.733 4.604 1.00 44.00 90 ALA A CA 1
ATOM 723 C C . ALA A 1 90 ? -6.363 15.611 5.389 1.00 44.00 90 ALA A C 1
ATOM 725 O O . ALA A 1 90 ? -7.528 15.305 5.175 1.00 44.00 90 ALA A O 1
ATOM 726 N N . ASP A 1 91 ? -5.569 15.070 6.312 1.00 40.44 91 ASP A N 1
ATOM 727 C CA . ASP A 1 91 ? -5.859 14.055 7.318 1.00 40.44 91 ASP A CA 1
ATOM 728 C C . ASP A 1 91 ? -6.828 12.949 6.907 1.00 40.44 91 ASP A C 1
ATOM 730 O O . ASP A 1 91 ? -8.051 13.092 6.929 1.00 40.44 91 ASP A O 1
ATOM 734 N N . PRO A 1 92 ? -6.290 11.790 6.548 1.00 46.00 92 PRO A N 1
ATOM 735 C CA . PRO A 1 92 ? -7.125 10.733 6.054 1.00 46.00 92 PRO A CA 1
ATOM 736 C C . PRO A 1 92 ? -7.831 10.030 7.210 1.00 46.00 92 PRO A C 1
ATOM 738 O O . PRO A 1 92 ? -7.262 9.143 7.845 1.00 46.00 92 PRO A O 1
ATOM 741 N N . MET A 1 93 ? -9.079 10.417 7.456 1.00 49.47 93 MET A N 1
ATOM 742 C CA . MET A 1 93 ? -9.962 9.700 8.366 1.00 49.47 93 MET A CA 1
ATOM 743 C C . MET A 1 93 ? -10.083 8.249 7.879 1.00 49.47 93 MET A C 1
ATOM 745 O O . MET A 1 93 ? -10.469 8.009 6.735 1.00 49.47 93 MET A O 1
ATOM 749 N N . CYS A 1 94 ? -9.707 7.275 8.715 1.00 55.88 94 CYS A N 1
ATOM 750 C CA . CYS A 1 94 ? -10.046 5.885 8.430 1.00 55.88 94 CYS A CA 1
ATOM 751 C C . CYS A 1 94 ? -11.563 5.750 8.511 1.00 55.88 94 CYS A C 1
ATOM 753 O O . CYS A 1 94 ? -12.128 5.833 9.601 1.00 55.88 94 CYS A O 1
ATOM 755 N N . LEU A 1 95 ? -12.224 5.539 7.374 1.00 61.47 95 LEU A N 1
ATOM 756 C CA . LEU A 1 95 ? -13.578 5.005 7.374 1.00 61.47 95 LEU A CA 1
ATOM 757 C C . LEU A 1 95 ? -13.421 3.494 7.508 1.00 61.47 95 LEU A C 1
ATOM 759 O O . LEU A 1 95 ? -13.239 2.783 6.523 1.00 61.47 95 LEU A O 1
ATOM 763 N N . CYS A 1 96 ? -13.360 3.014 8.744 1.00 67.81 96 CYS A N 1
ATOM 764 C CA . CYS A 1 96 ? -13.229 1.592 8.991 1.00 67.81 96 CYS A CA 1
ATOM 765 C C . CYS A 1 96 ? -14.642 0.968 9.044 1.00 67.81 96 CYS A C 1
ATOM 767 O O . CYS A 1 96 ? -15.464 1.376 9.863 1.00 67.81 96 CYS A O 1
ATOM 769 N N . SER A 1 97 ? -14.931 0.017 8.155 1.00 73.00 97 SER A N 1
ATOM 770 C CA . SER A 1 97 ? -16.066 -0.902 8.269 1.00 73.00 97 SER A CA 1
ATOM 771 C C . SER A 1 97 ? -15.601 -2.127 9.034 1.00 73.00 97 SER A C 1
ATOM 773 O O . SER A 1 97 ? -14.587 -2.733 8.680 1.00 73.00 97 SER A O 1
ATOM 775 N N . CYS A 1 98 ? -16.313 -2.515 10.073 1.00 78.06 98 CYS A N 1
ATOM 776 C CA . CYS A 1 98 ? -15.913 -3.635 10.896 1.00 78.06 98 CYS A CA 1
ATOM 777 C C . CYS A 1 98 ? -17.049 -4.624 11.059 1.00 78.06 98 CYS A C 1
ATOM 779 O O . CYS A 1 98 ? -18.218 -4.270 10.973 1.00 78.06 98 CYS A O 1
ATOM 781 N N . LYS A 1 99 ? -16.702 -5.865 11.375 1.00 84.00 99 LYS A N 1
ATOM 782 C CA . LYS A 1 99 ? -17.703 -6.828 11.799 1.00 84.00 99 LYS A CA 1
ATOM 783 C C . LYS A 1 99 ? -17.950 -6.663 13.287 1.00 84.00 99 LYS A C 1
ATOM 785 O O . LYS A 1 99 ? -17.012 -6.715 14.089 1.00 84.00 99 LYS A O 1
ATOM 790 N N . LEU A 1 100 ? -19.210 -6.478 13.646 1.00 84.38 100 LEU A N 1
ATOM 791 C CA . LEU A 1 100 ? -19.666 -6.415 15.024 1.00 84.38 100 LEU A CA 1
ATOM 792 C C . LEU A 1 100 ? -20.159 -7.800 15.436 1.00 84.38 100 LEU A C 1
ATOM 794 O O . LEU A 1 100 ? -21.045 -8.359 14.791 1.00 84.38 100 LEU A O 1
ATOM 798 N N . TYR A 1 101 ? -19.621 -8.344 16.519 1.00 83.56 101 TYR A N 1
ATOM 799 C CA . TYR A 1 101 ? -20.050 -9.621 17.085 1.00 83.56 101 TYR A CA 1
ATOM 800 C C . TYR A 1 101 ? -20.641 -9.420 18.471 1.00 83.56 101 TYR A C 1
ATOM 802 O O . TYR A 1 101 ? -20.256 -8.489 19.168 1.00 83.56 101 TYR A O 1
ATOM 810 N N . ASP A 1 102 ? -21.537 -10.310 18.892 1.00 83.88 102 ASP A N 1
ATOM 811 C CA . ASP A 1 102 ? -22.005 -10.378 20.275 1.00 83.88 102 ASP A CA 1
ATOM 812 C C . ASP A 1 102 ? -20.973 -11.063 21.202 1.00 83.88 102 ASP A C 1
ATOM 814 O O . ASP A 1 102 ? -19.928 -11.556 20.771 1.00 83.88 102 ASP A O 1
ATOM 818 N N . GLN A 1 103 ? -21.279 -11.142 22.500 1.00 80.62 103 GLN A N 1
ATOM 819 C CA . GLN A 1 103 ? -20.455 -11.819 23.512 1.00 80.62 103 GLN A CA 1
ATOM 820 C C . GLN A 1 103 ? -20.241 -13.310 23.243 1.00 80.62 103 GLN A C 1
ATOM 822 O O . GLN A 1 103 ? -19.301 -13.895 23.778 1.00 80.62 103 GLN A O 1
ATOM 827 N N . ASN A 1 104 ? -21.105 -13.929 22.441 1.00 85.25 104 ASN A N 1
ATOM 828 C CA . ASN A 1 104 ? -21.044 -15.345 22.105 1.00 85.25 104 ASN A CA 1
ATOM 829 C C . ASN A 1 104 ? -20.273 -15.595 20.798 1.00 85.25 104 ASN A C 1
ATOM 831 O O . ASN A 1 104 ? -20.135 -16.748 20.389 1.00 85.25 104 ASN A O 1
ATOM 835 N N . GLY A 1 105 ? -19.763 -14.542 20.147 1.00 81.38 105 GLY A N 1
ATOM 836 C CA . GLY A 1 105 ? -19.083 -14.625 18.855 1.00 81.38 105 GLY A CA 1
ATOM 837 C C . GLY A 1 105 ? -20.036 -14.755 17.663 1.00 81.38 105 GLY A C 1
ATOM 838 O O . GLY A 1 105 ? -19.611 -15.155 16.580 1.00 81.38 105 GLY A O 1
ATOM 839 N N . THR A 1 106 ? -21.318 -14.431 17.836 1.00 87.06 106 THR A N 1
ATOM 840 C CA . THR A 1 106 ? -22.300 -14.370 16.748 1.00 87.06 106 THR A CA 1
ATOM 841 C C . THR A 1 106 ? -22.162 -13.041 16.026 1.00 87.06 106 THR A C 1
ATOM 843 O O . THR A 1 106 ? -22.185 -11.989 16.661 1.00 87.06 106 THR A O 1
ATOM 846 N N . LEU A 1 107 ? -22.044 -13.076 14.700 1.00 86.44 107 LEU A N 1
ATOM 847 C CA . LEU A 1 107 ? -22.018 -11.871 13.876 1.00 86.44 107 LEU A CA 1
ATOM 848 C C . LEU A 1 107 ? -23.365 -11.136 13.984 1.00 86.44 107 LEU A C 1
ATOM 850 O O . LEU A 1 107 ? -24.403 -11.706 13.648 1.00 86.44 107 LEU A O 1
ATOM 854 N N . ILE A 1 108 ? -23.334 -9.895 14.465 1.00 85.81 108 ILE A N 1
ATOM 855 C CA . ILE A 1 108 ? -24.491 -8.996 14.561 1.00 85.81 108 ILE A CA 1
ATOM 856 C C . ILE A 1 108 ? -24.633 -8.198 13.264 1.00 85.81 108 ILE A C 1
ATOM 858 O O . ILE A 1 108 ? -25.738 -8.059 12.746 1.00 85.81 108 ILE A O 1
ATOM 862 N N . ASP A 1 109 ? -23.515 -7.676 12.761 1.00 82.88 109 ASP A N 1
ATOM 863 C CA . ASP A 1 109 ? -23.459 -6.804 11.589 1.00 82.88 109 ASP A CA 1
ATOM 864 C C . ASP A 1 109 ? -22.111 -7.003 10.883 1.00 82.88 109 ASP A C 1
ATOM 866 O O . ASP A 1 109 ? -21.060 -7.031 11.530 1.00 82.88 109 ASP A O 1
ATOM 870 N N . ASP A 1 110 ? -22.151 -7.225 9.572 1.00 83.38 110 ASP A N 1
ATOM 871 C CA . ASP A 1 110 ? -20.990 -7.533 8.742 1.00 83.38 110 ASP A CA 1
ATOM 872 C C . ASP A 1 110 ? -20.299 -6.295 8.155 1.00 83.38 110 ASP A C 1
ATOM 874 O O . ASP A 1 110 ? -19.151 -6.407 7.717 1.00 83.38 110 ASP A O 1
ATOM 878 N N . ASP A 1 111 ? -20.959 -5.137 8.202 1.00 76.19 111 ASP A N 1
ATOM 879 C CA . ASP A 1 111 ? -20.479 -3.855 7.675 1.00 76.19 111 ASP A CA 1
ATOM 880 C C . ASP A 1 111 ? -20.746 -2.712 8.674 1.00 76.19 111 ASP A C 1
ATOM 882 O O . ASP A 1 111 ? -21.118 -1.587 8.325 1.00 76.19 111 ASP A O 1
ATOM 886 N N . TRP A 1 112 ? -20.567 -3.006 9.965 1.00 78.31 112 TRP A N 1
ATOM 887 C CA . TRP A 1 112 ? -20.811 -2.048 11.032 1.00 78.31 112 TRP A CA 1
ATOM 888 C C . TRP A 1 112 ? -19.825 -0.886 10.956 1.00 78.31 112 TRP A C 1
ATOM 890 O O . TRP A 1 112 ? -18.602 -1.063 10.961 1.00 78.31 112 TRP A O 1
ATOM 900 N N . ASN A 1 113 ? -20.361 0.332 10.948 1.00 72.75 113 ASN A N 1
ATOM 901 C CA . ASN A 1 113 ? -19.568 1.548 10.903 1.00 72.75 113 ASN A CA 1
ATOM 902 C C . ASN A 1 113 ? -19.996 2.516 12.023 1.00 72.75 113 ASN A C 1
ATOM 904 O O . ASN A 1 113 ? -21.133 3.009 12.009 1.00 72.75 113 ASN A O 1
ATOM 908 N N . PRO A 1 114 ? -19.089 2.862 12.957 1.00 65.25 114 PRO A N 1
ATOM 909 C CA . PRO A 1 114 ? -19.404 3.728 14.092 1.00 65.25 114 PRO A CA 1
ATOM 910 C C . PRO A 1 114 ? -19.808 5.154 13.685 1.00 65.25 114 PRO A C 1
ATOM 912 O O . PRO A 1 114 ? -20.461 5.845 14.464 1.00 65.25 114 PRO A O 1
ATOM 915 N N . MET A 1 115 ? -19.464 5.617 12.473 1.00 56.81 115 MET A N 1
ATOM 916 C CA . MET A 1 115 ? -19.908 6.930 11.982 1.00 56.81 115 MET A CA 1
ATOM 917 C C . MET A 1 115 ? -21.391 6.966 11.588 1.00 56.81 115 MET A C 1
ATOM 919 O O . MET A 1 115 ? -21.980 8.045 11.571 1.00 56.81 115 MET A O 1
ATOM 923 N N . PHE A 1 116 ? -22.007 5.819 11.283 1.00 48.44 116 PHE A N 1
ATOM 924 C CA . PHE A 1 116 ? -23.410 5.743 10.857 1.00 48.44 116 PHE A CA 1
ATOM 925 C C . PHE A 1 116 ? -24.358 5.237 11.952 1.00 48.44 116 PHE A C 1
ATOM 927 O O . PHE A 1 116 ? -25.572 5.345 11.789 1.00 48.44 116 PHE A O 1
ATOM 934 N N . SER A 1 117 ? -23.835 4.745 13.081 1.00 40.06 117 SER A N 1
ATOM 935 C CA . SER A 1 117 ? -24.645 4.226 14.192 1.00 40.06 117 SER A CA 1
ATOM 936 C C . SER A 1 117 ? -25.144 5.298 15.173 1.00 40.06 117 SER A C 1
ATOM 938 O O . SER A 1 117 ? -25.864 4.970 16.112 1.00 40.06 117 SER A O 1
ATOM 940 N N . VAL A 1 118 ? -24.784 6.574 14.981 1.00 35.56 118 VAL A N 1
ATOM 941 C CA . VAL A 1 118 ? -25.332 7.708 15.749 1.00 35.56 118 VAL A CA 1
ATOM 942 C C . VAL A 1 118 ? -26.507 8.315 14.974 1.00 35.56 118 VAL A C 1
ATOM 944 O O . VAL A 1 118 ? -26.379 9.357 14.328 1.00 35.56 118 VAL A O 1
ATOM 947 N N . ARG A 1 119 ? -27.660 7.646 15.001 1.00 33.47 119 ARG A N 1
ATOM 948 C CA . ARG A 1 119 ? -28.955 8.241 14.645 1.00 33.47 119 ARG A CA 1
ATOM 949 C C . ARG A 1 119 ? -30.041 7.791 15.601 1.00 33.47 119 ARG A C 1
ATOM 951 O O . ARG A 1 119 ? -30.106 6.576 15.874 1.00 33.47 119 ARG A O 1
#

Radius of gyration: 31.2 Å; Cα contacts (8 Å, |Δi|>4): 89; chains: 1; bounding box: 62×33×102 Å

Solvent-accessible surface area (backbone atoms only — not comparable to full-atom values): 7157 Å² total; per-residue (Å²): 136,86,83,81,76,81,80,72,86,84,76,61,63,66,61,53,50,52,52,50,52,52,53,50,51,51,54,51,53,51,52,51,51,54,52,50,52,51,49,54,52,49,51,49,51,50,52,50,51,53,56,48,53,51,52,50,52,53,50,45,49,46,41,47,61,69,75,29,64,82,52,66,46,46,64,45,82,66,44,68,49,69,75,86,69,56,99,86,68,79,80,86,71,75,47,48,33,18,27,31,21,37,76,86,69,46,79,75,35,82,70,39,37,82,88,72,69,79,121

pLDDT: mean 71.55, std 15.89, range [33.47, 94.56]

Foldseek 3Di:
DDDDDDPDDPDPVVVVVVVVVVVVVVVVVVVVVVVVVVVVVVVVVVVVVVVLVVVQVVVQCCCCVPVCVPPQKHWDPWDFDQDPPDPDDDDGDGQTFTFIAGNVRHTPDHGDTPVPPPD

Secondary structure (DSSP, 8-state):
----PPP-----HHHHHHHHHHHHHHHHHHHHHHHHHHHHHHHHHHHHHHHHHHHHHHHHHHIIIIISTTSSEEEEEEEEE-----TTSS----EEEEEEEETTS-EEEEEE-TTTS--

=== Feature glossary ===
The record interleaves many kinds of information about one protein. Here is each kind framed as the question it answers.

Q: What are the backbone torsion angles?
A: φ (phi) and ψ (psi) are the two rotatable backbone dihedrals per residue: φ is the C(i-1)–N–Cα–C torsion, ψ is the N–Cα–C–N(i+1) torsion, both in degrees on (−180°, 180°]. α-helical residues cluster near (−60°, −45°); β-strand residues near (−120°, +130°). A Ramachandran plot is simply a scatter of (φ, ψ) for every residue.

Q: What is the amino-acid chain?
A: This is the polypeptide sequence — one letter per residue, N-terminus first. Length ranges from a few dozen residues for small domains to over a thousand for large multi-domain proteins.

Q: How mobile is each atom in the crystal?
A: For experimental (PDB) structures, the B-factor (temperature factor) quantifies the positional spread of each atom in the crystal — a combination of thermal vibration and static disorder — in units of Å². High B-factors mark flexible loops or poorly resolved regions; low B-factors mark the rigid, well-ordered core.

Q: Are the domains correctly placed relative to each other?
A: Predicted Aligned Error (PAE) is an AlphaFold confidence matrix: entry (i, j) is the expected error in the position of residue j, in ångströms, when the prediction is superimposed on the true structure at residue i. Low PAE within a block of residues means that block is internally rigid and well-predicted; high PAE between two blocks means their relative placement is uncertain even if each block individually is confident.

Q: How confident is the AlphaFold model at each residue?
A: pLDDT is the predicted lDDT-Cα score: AlphaFold's confidence that the local environment of each residue (all inter-atomic distances within 15 Å) is correctly placed. It is a per-residue number between 0 and 100, with higher meaning more reliable.

Q: What family and function is it annotated with?
A: Functional annotations link the protein to curated databases. InterPro entries identify conserved domains and families by matching the sequence against member-database signatures (Pfam, PROSITE, CDD, …). Gene Ontology (GO) terms describe molecular function, biological process, and cellular component in a controlled vocabulary. CATH places the structure in a hierarchical fold classification (Class/Architecture/Topology/Homologous-superfamily). The organism is the source species.

Q: How big and how compact is the whole molecule?
A: Three whole-structure scalars: the radius of gyration (RMS distance of Cα from centroid, in Å), the count of Cα–Cα contacts (pairs closer than 8 Å and separated by more than four residues in sequence — i.e. tertiary, not local, contacts), and the bounding-box dimensions. Together they distinguish compact globular folds from extended fibres or disordered chains.

Q: What known structures does this most resemble?
A: The Foldseek neighbor list gives the closest experimentally determined structures in the PDB, ranked by structural alignment. TM-score near 1 means near-identical fold; near 0.3 means only rough topology match. This is how one finds what a novel AlphaFold prediction most resembles in the solved-structure universe.

Q: Which residues are buried vs exposed?
A: SASA measures how much of the protein is reachable by solvent. It is computed by rolling a water-sized probe over the atomic surface and summing the exposed area (Å²). Per-residue SASA distinguishes core (buried, low SASA) from surface (exposed, high SASA) residues; total SASA is a whole-molecule size measure.

Q: Which residues are in helices, strands, or loops?
A: Eight-state secondary structure (DSSP): H is the canonical α-helix, G the tighter 3₁₀-helix, I the wider π-helix; E/B are β-structure, T and S are turns and bends, and '-' is everything else. DSSP derives these from the pattern of main-chain N–H···O=C hydrogen bonds, not from the sequence.

Q: Where is each backbone atom in 3D?
A: Structure coordinates are given as an mmCIF _atom_site loop: one row per atom with element, residue name, chain id, sequence number, and x/y/z position in Å. Only the four main-chain atoms per residue are included here; side chains are omitted to keep the record compact.

Q: What if only a Cα trace is available?
A: Three-state secondary structure (P-SEA) collapses the eight DSSP classes into helix (a), strand (b), and coil (c). P-SEA assigns these from Cα geometry alone — distances and angles — without requiring backbone oxygens, so it works on any Cα trace.

Q: What do the rendered images show?
A: The six renders are orthographic views along the three Cartesian axes in both directions. Representation (cartoon, sticks, or surface) and color scheme (sequence-rainbow or by-chain) vary across proteins so the training set covers all the common visualization conventions.

Q: What does the local fold look like, residue by residue?
A: Foldseek's 3Di representation compresses backbone geometry into a per-residue letter drawn from a learned twenty-state alphabet. It captures the tertiary interaction pattern around each residue — which residues are packed against it in space, regardless of where they are in sequence.

Q: What do the diagnostic plots show?
A: The contact map is a binary N×N matrix image: pixel (i, j) is dark where Cα_i and Cα_j are within 8 Å and |i−j|>4. Because the |i−j|>4 filter removes local helical contacts, off-diagonal stripes parallel to the main diagonal indicate parallel β-sheets; stripes perpendicular to it indicate antiparallel β-sheets. The Ramachandran plot scatters every residue's (φ, ψ) pair against the sterically allowed regions. The PAE heatmap renders the predicted-aligned-error matrix.